Protein AF-N1W3C5-F1 (afdb_monomer_lite)

Foldseek 3Di:
DPDPPPPVVVVVVLVVLLVVLVVLLVVLVVCCVVQNQLSPPVDDSVVSVVSVCSNPVSVVVNVVSVVVVVVVVVVVD

pLDDT: mean 85.78, std 15.47, range [37.91, 97.75]

Radius of gyration: 17.07 Å; chains: 1; bounding box: 40×29×44 Å

Sequence (77 aa):
MLNNHWNKKNLLILTIYLTGFSIGTISHGMNMVKLGFFGYTFAPFVLNVFWTSLLILDPLVIFFYLHRLRLHKRRFF

Organism: NCBI:txid1218591

Secondary structure (DSSP, 8-state):
-------HHHHHHHHHHHHHHHHHHHHHHHHHHHH-TT--TTS-HHHHHHHHHHHHHHHHHHHHHHHHHHHHHHTT-

Structure (mmCIF, N/CA/C/O backbone):
data_AF-N1W3C5-F1
#
_entry.id   AF-N1W3C5-F1
#
loop_
_atom_site.group_PDB
_atom_site.id
_atom_site.type_symbol
_atom_site.label_atom_id
_atom_site.label_alt_id
_atom_site.label_comp_id
_atom_site.label_asym_id
_atom_site.label_entity_id
_atom_site.label_seq_id
_atom_site.pdbx_PDB_ins_code
_atom_site.Cartn_x
_atom_site.Cartn_y
_atom_site.Cartn_z
_atom_site.occupancy
_atom_site.B_iso_or_equiv
_atom_site.auth_seq_id
_atom_site.auth_comp_id
_atom_site.auth_asym_id
_atom_site.auth_atom_id
_atom_site.pdbx_PDB_model_num
ATOM 1 N N . MET A 1 1 ? -25.327 5.692 28.366 1.00 37.91 1 MET A N 1
ATOM 2 C CA . MET A 1 1 ? -23.859 5.578 28.519 1.00 37.91 1 MET A CA 1
ATOM 3 C C . MET A 1 1 ? -23.338 4.680 27.407 1.00 37.91 1 MET A C 1
ATOM 5 O O . MET A 1 1 ? -23.498 3.470 27.493 1.00 37.91 1 MET A O 1
ATOM 9 N N . LEU A 1 2 ? -22.826 5.253 26.314 1.00 43.47 2 LEU A N 1
ATOM 10 C CA . LEU A 1 2 ? -22.225 4.453 25.243 1.00 43.47 2 LEU A CA 1
ATOM 11 C C . LEU A 1 2 ? -20.896 3.904 25.753 1.00 43.47 2 LEU A C 1
ATOM 13 O O . LEU A 1 2 ? -20.026 4.653 26.189 1.00 43.47 2 LEU A O 1
ATOM 17 N N . ASN A 1 3 ? -20.805 2.580 25.766 1.00 42.12 3 ASN A N 1
ATOM 18 C CA . ASN A 1 3 ? -19.673 1.829 26.266 1.00 42.12 3 ASN A CA 1
ATOM 19 C C . ASN A 1 3 ? -18.418 2.234 25.476 1.00 42.12 3 ASN A C 1
ATOM 21 O O . ASN A 1 3 ? -18.237 1.820 24.333 1.00 42.12 3 ASN A O 1
ATOM 25 N N . ASN A 1 4 ? -17.561 3.067 26.073 1.00 52.28 4 ASN A N 1
ATOM 26 C CA . ASN A 1 4 ? -16.364 3.635 25.442 1.00 52.28 4 ASN A CA 1
ATOM 27 C C . ASN A 1 4 ? -15.233 2.595 25.273 1.00 52.28 4 ASN A C 1
ATOM 29 O O . ASN A 1 4 ? -14.072 2.941 25.059 1.00 52.28 4 ASN A O 1
ATOM 33 N N . HIS A 1 5 ? -15.570 1.302 25.353 1.00 49.28 5 HIS A N 1
ATOM 34 C CA . HIS A 1 5 ? -14.748 0.185 24.915 1.00 49.28 5 HIS A CA 1
ATOM 35 C C . HIS A 1 5 ? -14.633 0.203 23.385 1.00 49.28 5 HIS A C 1
ATOM 37 O O . H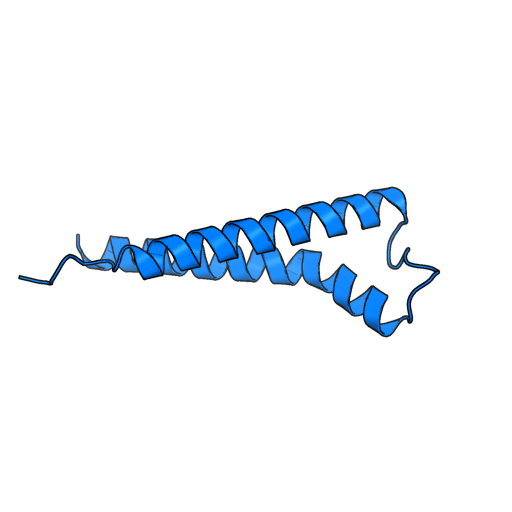IS A 1 5 ? -15.072 -0.713 22.690 1.00 49.28 5 HIS A O 1
ATOM 43 N N . TRP A 1 6 ? -13.941 1.203 22.835 1.00 56.72 6 TRP A N 1
ATOM 44 C CA . TRP A 1 6 ? -13.065 0.896 21.714 1.00 56.72 6 TRP A CA 1
ATOM 45 C C . TRP A 1 6 ? -12.186 -0.259 22.187 1.00 56.72 6 TRP A C 1
ATOM 47 O O . TRP A 1 6 ? -11.315 -0.104 23.043 1.00 56.72 6 TRP A O 1
ATOM 57 N N . ASN A 1 7 ? -12.548 -1.463 21.749 1.00 68.94 7 ASN A N 1
ATOM 58 C CA . ASN A 1 7 ? -11.944 -2.698 22.203 1.00 68.94 7 ASN A CA 1
ATOM 59 C C . ASN A 1 7 ? -10.453 -2.555 21.897 1.00 68.94 7 ASN A C 1
ATOM 61 O O . ASN A 1 7 ? -10.109 -2.395 20.730 1.00 68.94 7 ASN A O 1
ATOM 65 N N . LYS A 1 8 ? -9.569 -2.522 22.907 1.00 76.06 8 LYS A N 1
ATOM 66 C CA . LYS A 1 8 ? -8.116 -2.308 22.710 1.00 76.06 8 LYS A CA 1
ATOM 67 C C . LYS A 1 8 ? -7.560 -3.209 21.594 1.00 76.06 8 LYS A C 1
ATOM 69 O O . LYS A 1 8 ? -6.662 -2.812 20.862 1.00 76.06 8 LYS A O 1
ATOM 74 N N . LYS A 1 9 ? -8.189 -4.376 21.414 1.00 82.06 9 LYS A N 1
ATOM 75 C CA . LYS A 1 9 ? -8.028 -5.309 20.293 1.00 82.06 9 LYS A CA 1
ATOM 76 C C . LYS A 1 9 ? -8.236 -4.672 18.909 1.00 82.06 9 LYS A C 1
ATOM 78 O O . LYS A 1 9 ? -7.374 -4.816 18.059 1.00 82.06 9 LYS A O 1
ATOM 83 N N . ASN A 1 10 ? -9.324 -3.940 18.677 1.00 84.38 10 ASN A N 1
ATOM 84 C CA . ASN A 1 10 ? -9.610 -3.270 17.401 1.00 84.38 10 ASN A CA 1
ATOM 85 C C . ASN A 1 10 ? -8.575 -2.188 17.084 1.00 84.38 10 ASN A C 1
ATOM 87 O O . ASN A 1 10 ? -8.163 -2.058 15.936 1.00 84.38 10 ASN A O 1
ATOM 91 N N . LEU A 1 11 ? -8.147 -1.427 18.098 1.00 84.44 11 LEU A N 1
ATOM 92 C CA . LEU A 1 11 ? -7.097 -0.423 17.925 1.00 84.44 11 LEU A CA 1
ATOM 93 C C . LEU A 1 11 ? -5.754 -1.087 17.601 1.00 84.44 11 LEU A C 1
ATOM 95 O O . LEU A 1 11 ? -5.067 -0.644 16.692 1.00 84.44 11 LEU A O 1
ATOM 99 N N . LEU A 1 12 ? -5.415 -2.176 18.294 1.00 89.00 12 LEU A N 1
ATOM 100 C CA . LEU A 1 12 ? -4.216 -2.962 18.012 1.00 89.00 12 LEU A CA 1
ATOM 101 C C . LEU A 1 12 ? -4.227 -3.513 16.581 1.00 89.00 12 LEU A C 1
ATOM 103 O O . LEU A 1 12 ? -3.258 -3.327 15.852 1.00 89.00 12 LEU A O 1
ATOM 107 N N . ILE A 1 13 ? -5.333 -4.138 16.167 1.00 90.19 13 ILE A N 1
ATOM 108 C CA . ILE A 1 13 ? -5.523 -4.649 14.803 1.00 90.19 13 ILE A CA 1
ATOM 109 C C . ILE A 1 13 ? -5.322 -3.522 13.789 1.00 90.19 13 ILE A C 1
ATOM 111 O O . ILE A 1 13 ? -4.590 -3.686 12.817 1.00 90.19 13 ILE A O 1
ATOM 115 N N . LEU A 1 14 ? -5.923 -2.358 14.037 1.00 90.19 14 LEU A N 1
ATOM 116 C CA . LEU A 1 14 ? -5.787 -1.208 13.157 1.00 90.19 14 LEU A CA 1
ATOM 117 C C . LEU A 1 14 ? -4.334 -0.738 13.044 1.00 90.19 14 LEU A C 1
ATOM 119 O O . LEU A 1 14 ? -3.855 -0.516 11.937 1.00 90.19 14 LEU A O 1
ATOM 123 N N . THR A 1 15 ? -3.625 -0.618 14.165 1.00 91.12 15 THR A N 1
ATOM 124 C CA . THR A 1 15 ? -2.211 -0.228 14.180 1.00 91.12 15 THR A CA 1
ATOM 125 C C . THR A 1 15 ? -1.347 -1.226 13.413 1.00 91.12 15 THR A C 1
ATOM 127 O O . THR A 1 15 ? -0.479 -0.807 12.649 1.00 91.12 15 THR A O 1
ATOM 130 N N . ILE A 1 16 ? -1.605 -2.530 13.558 1.00 95.12 16 ILE A N 1
ATOM 131 C CA . ILE A 1 16 ? -0.914 -3.580 12.797 1.00 95.12 16 ILE A CA 1
ATOM 132 C C . ILE A 1 16 ? -1.144 -3.388 11.294 1.00 95.12 16 ILE A C 1
ATOM 134 O O . ILE A 1 16 ? -0.175 -3.346 10.539 1.00 95.12 16 ILE A O 1
ATOM 138 N N . TYR A 1 17 ? -2.395 -3.201 10.861 1.00 93.69 17 TYR A N 1
ATOM 139 C CA . TYR A 1 17 ? -2.703 -2.971 9.447 1.00 93.69 17 TYR A CA 1
ATOM 140 C C . TYR A 1 17 ? -2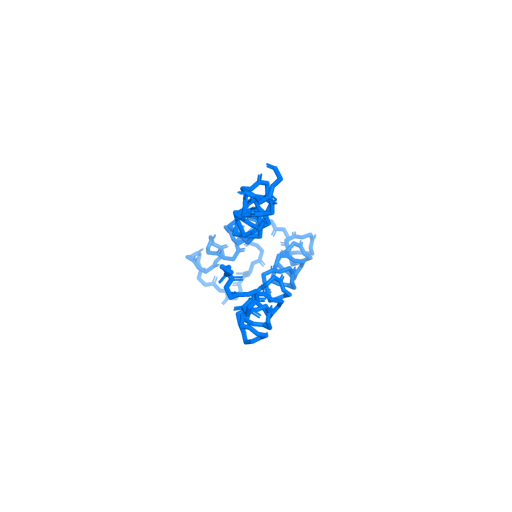.043 -1.701 8.910 1.00 93.69 17 TYR A C 1
ATOM 142 O O . TYR A 1 17 ? -1.371 -1.756 7.884 1.00 93.69 17 TYR A O 1
ATOM 150 N N . LEU A 1 18 ? -2.185 -0.570 9.607 1.00 95.31 18 LEU A N 1
ATOM 151 C CA . LEU A 1 18 ? -1.583 0.700 9.192 1.00 95.31 18 LEU A CA 1
ATOM 152 C C . LEU A 1 18 ? -0.064 0.579 9.051 1.00 95.31 18 LEU A C 1
ATOM 154 O O . LEU A 1 18 ? 0.503 1.080 8.083 1.00 95.31 18 LEU A O 1
ATOM 158 N N . THR A 1 19 ? 0.584 -0.120 9.981 1.00 96.56 19 THR A N 1
ATOM 159 C CA . THR A 1 19 ? 2.032 -0.347 9.946 1.00 96.56 19 THR A CA 1
ATOM 160 C C . THR A 1 19 ? 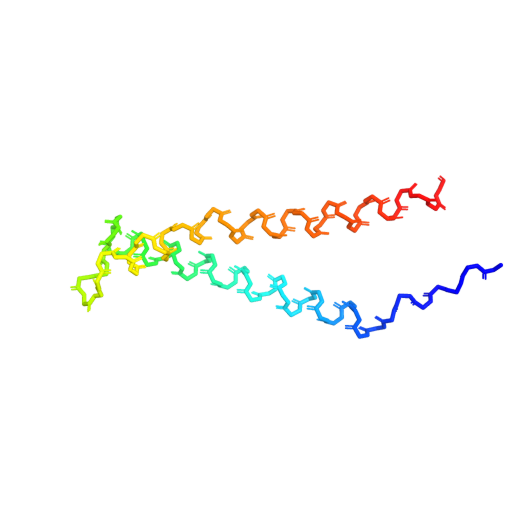2.417 -1.246 8.772 1.00 96.56 19 THR A C 1
ATOM 162 O O . THR A 1 19 ? 3.318 -0.898 8.014 1.00 96.56 19 THR A O 1
ATOM 165 N N . GLY A 1 20 ? 1.704 -2.358 8.571 1.00 97.00 20 GLY A N 1
ATOM 166 C CA . GLY A 1 20 ? 1.949 -3.296 7.473 1.00 97.00 20 GLY A CA 1
ATOM 167 C C . GLY A 1 20 ? 1.821 -2.648 6.093 1.00 97.00 20 GLY A C 1
ATOM 168 O O . GLY A 1 20 ? 2.755 -2.727 5.300 1.00 97.00 20 GLY A O 1
ATOM 169 N N . PHE A 1 21 ? 0.716 -1.940 5.835 1.00 96.88 21 PHE A N 1
ATOM 170 C CA . PHE A 1 21 ? 0.509 -1.217 4.573 1.00 96.88 21 PHE A CA 1
ATOM 171 C C . PHE A 1 21 ? 1.541 -0.102 4.366 1.00 96.88 21 PHE A C 1
ATOM 173 O O . PHE A 1 21 ? 2.019 0.100 3.252 1.00 96.88 21 PHE A O 1
ATOM 180 N N . SER A 1 22 ? 1.946 0.596 5.433 1.00 96.62 22 SER A N 1
ATOM 181 C CA . SER A 1 22 ? 2.973 1.642 5.330 1.00 96.62 22 SER A CA 1
ATOM 182 C C . SER A 1 22 ? 4.334 1.055 4.943 1.00 96.62 22 SER A C 1
ATOM 184 O O . SER A 1 22 ? 4.985 1.554 4.026 1.00 96.62 22 SER A O 1
ATOM 186 N N . ILE A 1 23 ? 4.752 -0.030 5.604 1.00 97.75 23 ILE A N 1
ATOM 187 C CA . ILE A 1 23 ? 6.006 -0.730 5.292 1.00 97.75 23 ILE A CA 1
ATOM 188 C C . ILE A 1 23 ? 5.962 -1.298 3.867 1.00 97.75 23 ILE A C 1
ATOM 190 O O . ILE A 1 23 ? 6.949 -1.171 3.140 1.00 97.75 23 ILE A O 1
ATOM 194 N N . GLY A 1 24 ? 4.831 -1.879 3.452 1.00 95.56 24 GLY A N 1
ATOM 195 C CA . GLY A 1 24 ? 4.612 -2.383 2.092 1.00 95.56 24 GLY A CA 1
ATOM 196 C C . GLY A 1 24 ? 4.777 -1.288 1.039 1.00 95.56 24 GLY A C 1
ATOM 197 O O . GLY A 1 24 ? 5.620 -1.416 0.149 1.00 95.56 24 GLY A O 1
ATOM 198 N N . THR A 1 25 ? 4.074 -0.163 1.209 1.00 96.81 25 THR A N 1
ATOM 199 C CA . THR A 1 25 ? 4.173 1.013 0.326 1.00 96.81 25 THR A CA 1
ATOM 200 C C . THR A 1 25 ? 5.615 1.499 0.193 1.00 96.81 25 THR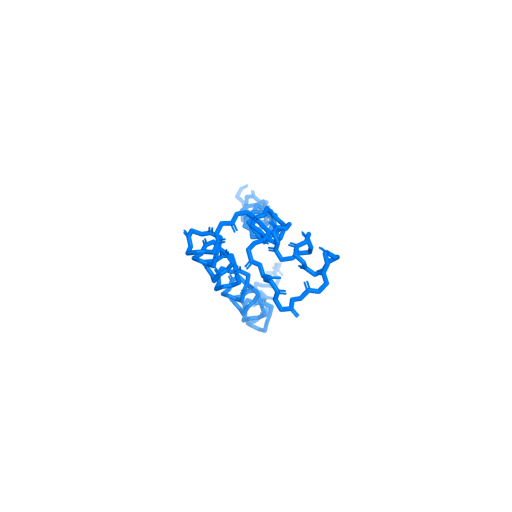 A C 1
ATOM 202 O O . THR A 1 25 ? 6.104 1.691 -0.919 1.00 96.81 25 THR A O 1
ATOM 205 N N . ILE A 1 26 ? 6.313 1.690 1.321 1.00 97.25 26 ILE A N 1
ATOM 206 C CA . ILE A 1 26 ? 7.700 2.175 1.330 1.00 97.25 26 ILE A CA 1
ATOM 207 C C . ILE A 1 26 ? 8.608 1.180 0.609 1.00 97.25 26 ILE A C 1
ATOM 209 O O . ILE A 1 26 ? 9.414 1.580 -0.227 1.00 97.25 26 ILE A O 1
ATOM 213 N N . SER A 1 27 ? 8.453 -0.114 0.887 1.00 96.00 27 SER A N 1
ATOM 214 C CA . SER A 1 27 ? 9.277 -1.166 0.288 1.00 96.00 27 SER A CA 1
ATOM 215 C C . SER A 1 27 ? 9.090 -1.232 -1.229 1.00 96.00 27 SER A C 1
ATOM 217 O O . SER A 1 27 ? 10.068 -1.229 -1.977 1.00 96.00 27 SER A O 1
ATOM 219 N N . HIS A 1 28 ? 7.844 -1.219 -1.709 1.00 94.44 28 HIS A N 1
ATOM 220 C CA . HIS A 1 28 ? 7.555 -1.220 -3.143 1.00 94.44 28 HIS A CA 1
ATOM 221 C C . HIS A 1 28 ? 7.970 0.089 -3.823 1.00 94.44 28 HIS A C 1
ATOM 223 O O . HIS A 1 28 ? 8.500 0.045 -4.933 1.00 94.44 28 HIS A O 1
ATOM 229 N N . GLY A 1 29 ? 7.831 1.232 -3.146 1.00 95.31 29 GLY A N 1
ATOM 230 C CA . GLY A 1 29 ? 8.346 2.518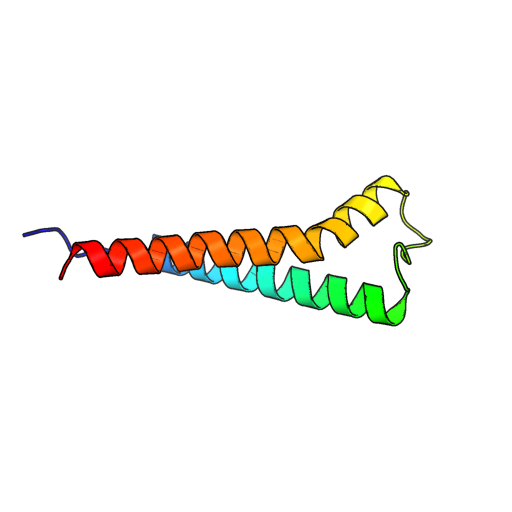 -3.616 1.00 95.31 29 GLY A CA 1
ATOM 231 C C . GLY A 1 29 ? 9.865 2.525 -3.764 1.00 95.31 29 GLY A C 1
ATOM 232 O O . GLY A 1 29 ? 10.377 2.896 -4.817 1.00 95.31 29 GLY A O 1
ATOM 233 N N . MET A 1 30 ? 10.594 2.038 -2.758 1.00 96.00 30 MET A N 1
ATOM 234 C CA . MET A 1 30 ? 12.052 1.894 -2.821 1.00 96.00 30 MET A CA 1
ATOM 235 C C . MET A 1 30 ? 12.482 0.953 -3.945 1.00 96.00 30 MET A C 1
ATOM 237 O O . MET A 1 30 ? 13.436 1.252 -4.662 1.00 96.00 30 MET A O 1
ATOM 241 N N . ASN A 1 31 ? 11.779 -0.166 -4.122 1.00 92.56 31 ASN A N 1
ATOM 242 C CA . ASN A 1 31 ? 12.062 -1.097 -5.208 1.00 92.56 31 ASN A CA 1
ATOM 243 C C . ASN A 1 31 ? 11.813 -0.451 -6.571 1.00 92.56 31 ASN A C 1
ATOM 245 O O . ASN A 1 31 ? 12.635 -0.616 -7.462 1.00 92.56 31 ASN A O 1
ATOM 249 N N . MET A 1 32 ? 10.752 0.343 -6.729 1.00 92.38 32 MET A N 1
ATOM 250 C CA . MET A 1 32 ? 10.481 1.056 -7.979 1.00 92.38 32 MET A CA 1
ATOM 251 C C . MET A 1 32 ? 11.532 2.134 -8.277 1.00 92.38 32 MET A C 1
ATOM 253 O O . MET A 1 32 ? 11.926 2.296 -9.427 1.00 92.38 32 MET A O 1
ATOM 257 N N . VAL A 1 33 ? 12.039 2.837 -7.258 1.00 94.69 33 VAL A N 1
ATOM 258 C CA . VAL A 1 33 ? 13.144 3.801 -7.426 1.00 94.69 33 VAL A CA 1
ATOM 259 C C . VAL A 1 33 ? 14.439 3.099 -7.845 1.00 94.69 33 VAL A C 1
ATOM 261 O O . VAL A 1 33 ? 15.175 3.620 -8.677 1.00 94.69 33 VAL A O 1
ATOM 264 N N . LYS A 1 34 ? 14.727 1.917 -7.283 1.00 94.31 34 LYS A N 1
ATOM 265 C CA . LYS A 1 34 ? 15.967 1.170 -7.554 1.00 94.31 34 LYS A CA 1
ATOM 266 C C . LYS A 1 34 ? 15.936 0.376 -8.859 1.00 94.31 34 LYS A C 1
ATOM 268 O O . LYS A 1 34 ? 16.954 0.288 -9.534 1.00 94.31 34 LYS A O 1
ATOM 273 N N . LEU A 1 35 ? 14.803 -0.245 -9.170 1.00 92.62 35 LEU A N 1
ATOM 274 C CA . LEU A 1 35 ? 14.653 -1.201 -10.271 1.00 92.62 35 LEU A CA 1
ATOM 275 C C . LEU A 1 35 ? 13.901 -0.609 -11.471 1.00 92.62 35 LEU A C 1
ATOM 277 O O . LEU A 1 35 ? 13.897 -1.206 -12.543 1.00 92.62 35 LEU A O 1
ATOM 281 N N . GLY A 1 36 ? 13.262 0.550 -11.305 1.00 89.94 36 GLY A N 1
ATOM 282 C CA . GLY A 1 36 ? 12.378 1.144 -12.300 1.00 89.94 36 GLY A CA 1
ATOM 283 C C . GLY A 1 36 ? 10.946 0.606 -12.238 1.00 89.94 36 GLY A C 1
ATOM 284 O O . GLY A 1 36 ? 10.583 -0.252 -11.425 1.00 89.94 36 GLY A O 1
ATOM 285 N N . PHE A 1 37 ? 10.101 1.145 -13.115 1.00 88.19 37 PHE A N 1
ATOM 286 C CA . PHE A 1 37 ? 8.718 0.699 -13.270 1.00 88.19 37 PHE A CA 1
ATOM 287 C C . PHE A 1 37 ? 8.690 -0.731 -13.831 1.00 88.19 37 PHE A C 1
ATOM 289 O O . PHE A 1 37 ? 9.343 -1.001 -14.835 1.00 88.19 37 PHE A O 1
ATOM 296 N N . PHE A 1 38 ? 7.969 -1.648 -13.173 1.00 87.62 38 PHE A N 1
ATOM 297 C CA . PHE A 1 38 ? 8.004 -3.094 -13.465 1.00 87.62 38 PHE A CA 1
ATOM 298 C C . PHE A 1 38 ? 9.415 -3.716 -13.447 1.00 87.62 38 PHE A C 1
ATOM 300 O O . PHE A 1 38 ? 9.729 -4.620 -14.219 1.00 87.62 38 PHE A O 1
ATOM 307 N N . GLY A 1 39 ? 10.276 -3.238 -12.545 1.00 85.94 39 GLY A N 1
ATOM 308 C CA . GLY A 1 39 ? 11.676 -3.651 -12.467 1.00 85.94 39 GLY A CA 1
ATOM 309 C C . GLY A 1 39 ? 11.951 -5.048 -11.889 1.00 85.94 39 GLY A C 1
ATOM 310 O O . GLY A 1 39 ? 13.117 -5.418 -11.748 1.00 85.94 39 GLY A O 1
ATOM 311 N N . TYR A 1 40 ? 10.935 -5.846 -11.531 1.00 88.00 40 TYR A N 1
ATOM 312 C CA . TYR A 1 40 ? 11.153 -7.199 -11.005 1.00 88.00 40 TYR A CA 1
ATOM 313 C C . TYR A 1 40 ? 11.353 -8.193 -12.152 1.00 88.00 40 TYR A C 1
ATOM 315 O O . TYR A 1 40 ? 10.429 -8.895 -12.562 1.00 88.00 40 TYR A O 1
ATOM 323 N N . THR A 1 41 ? 12.584 -8.278 -12.650 1.00 90.25 41 THR A N 1
ATOM 324 C CA . THR A 1 41 ? 12.971 -9.146 -13.778 1.00 90.25 41 THR A CA 1
ATOM 325 C C . THR A 1 41 ? 12.867 -10.643 -13.478 1.00 90.25 41 THR A C 1
ATOM 327 O O . THR A 1 41 ? 12.717 -11.445 -14.394 1.00 90.25 41 THR A O 1
ATOM 330 N N . PHE A 1 42 ? 12.915 -11.030 -12.201 1.00 91.88 42 PHE A N 1
ATOM 331 C CA . PHE A 1 42 ? 12.769 -12.421 -11.764 1.00 91.88 42 PHE A CA 1
ATOM 332 C C . PHE A 1 42 ? 11.306 -12.877 -11.642 1.00 91.88 42 PHE A C 1
ATOM 334 O O . PHE A 1 42 ? 11.051 -14.061 -11.429 1.00 91.88 42 PHE A O 1
ATOM 341 N N . ALA A 1 43 ? 10.344 -11.952 -11.712 1.00 91.50 43 ALA A N 1
ATOM 342 C CA . ALA A 1 43 ? 8.941 -12.222 -11.432 1.00 91.50 43 ALA A CA 1
ATOM 343 C C . ALA A 1 43 ? 8.080 -12.113 -12.702 1.00 91.50 43 ALA A C 1
ATOM 345 O O . ALA A 1 43 ? 8.332 -11.247 -13.543 1.00 91.50 43 ALA A O 1
ATOM 346 N N . PRO A 1 44 ? 7.013 -12.924 -12.838 1.00 95.25 44 PRO A N 1
ATOM 347 C CA . PRO A 1 44 ? 6.043 -12.768 -13.915 1.00 95.25 44 PRO A CA 1
ATOM 348 C C . PRO A 1 44 ? 5.460 -11.352 -13.982 1.00 95.25 44 PRO A C 1
ATOM 350 O O . PRO A 1 44 ? 5.310 -10.669 -12.965 1.00 95.25 44 PRO A O 1
ATOM 353 N N . PHE A 1 45 ? 5.048 -10.933 -15.180 1.00 93.75 45 PHE A N 1
ATOM 354 C CA . PHE A 1 45 ? 4.469 -9.605 -15.407 1.00 93.75 45 PHE A CA 1
ATOM 355 C C . PHE A 1 45 ? 3.280 -9.301 -14.479 1.00 93.75 45 PHE A C 1
ATOM 357 O O . PHE A 1 45 ? 3.176 -8.202 -13.944 1.00 93.75 45 PHE A O 1
ATOM 364 N N . VAL A 1 46 ? 2.429 -10.293 -14.204 1.00 95.62 46 VAL A N 1
ATOM 365 C CA . VAL A 1 46 ? 1.282 -10.136 -13.294 1.00 95.62 46 VAL A CA 1
ATOM 366 C C . VAL A 1 46 ? 1.722 -9.738 -11.880 1.00 95.62 46 VAL A C 1
ATOM 368 O O . VAL A 1 46 ? 1.078 -8.894 -11.262 1.00 95.62 46 VAL A O 1
ATOM 371 N N . LEU A 1 47 ? 2.840 -10.279 -11.378 1.00 94.75 47 LEU A N 1
ATOM 372 C CA . LEU A 1 47 ? 3.377 -9.896 -10.067 1.00 94.75 47 LEU A CA 1
ATOM 373 C C . LEU A 1 47 ? 3.965 -8.485 -10.081 1.00 94.75 47 LEU A C 1
ATOM 375 O O . LEU A 1 47 ? 3.784 -7.747 -9.118 1.00 94.75 47 LEU A O 1
ATOM 379 N N . ASN A 1 48 ? 4.604 -8.084 -11.182 1.00 94.88 48 ASN A N 1
ATOM 380 C CA . ASN A 1 48 ? 5.056 -6.706 -11.368 1.00 94.88 48 ASN A CA 1
ATOM 381 C C . ASN A 1 48 ? 3.880 -5.724 -11.297 1.00 94.88 48 ASN A C 1
ATOM 383 O O . ASN A 1 48 ? 3.925 -4.772 -10.523 1.00 94.88 48 ASN A O 1
ATOM 387 N N . VAL A 1 49 ? 2.801 -5.994 -12.040 1.00 95.69 49 VAL A N 1
ATOM 388 C CA . VAL A 1 49 ? 1.576 -5.180 -12.008 1.00 95.69 49 VAL A CA 1
ATOM 389 C C . VAL A 1 49 ? 0.982 -5.141 -10.606 1.00 95.69 49 VAL A C 1
ATOM 391 O O . VAL A 1 49 ? 0.659 -4.063 -10.110 1.00 95.69 49 VAL A O 1
ATOM 394 N N . PHE A 1 50 ? 0.887 -6.297 -9.948 1.00 95.25 50 PHE A N 1
ATOM 395 C CA . PHE A 1 50 ? 0.390 -6.389 -8.583 1.00 95.25 50 PHE A CA 1
ATOM 396 C C . PHE A 1 50 ? 1.216 -5.521 -7.622 1.00 95.25 50 PHE A C 1
ATOM 398 O O . PHE A 1 50 ? 0.659 -4.612 -7.012 1.00 95.25 50 PHE A O 1
ATOM 405 N N . TRP A 1 51 ? 2.534 -5.710 -7.533 1.00 94.44 51 TRP A N 1
ATOM 406 C CA . TRP A 1 51 ? 3.384 -4.944 -6.611 1.00 94.44 51 TRP A CA 1
ATOM 407 C C . TRP A 1 51 ? 3.442 -3.454 -6.934 1.00 94.44 51 TRP A C 1
ATOM 409 O O . TRP A 1 51 ? 3.475 -2.630 -6.025 1.00 94.44 51 TRP A O 1
ATOM 419 N N . THR A 1 52 ? 3.411 -3.084 -8.213 1.00 93.94 52 THR A N 1
ATOM 420 C CA . THR A 1 52 ? 3.309 -1.679 -8.613 1.00 93.94 52 THR A CA 1
ATOM 421 C C . THR A 1 52 ? 1.959 -1.082 -8.216 1.00 93.94 52 THR A C 1
ATOM 423 O O . THR A 1 52 ? 1.916 0.060 -7.771 1.00 93.94 52 THR A O 1
ATOM 426 N N . SER A 1 53 ? 0.859 -1.836 -8.299 1.00 95.62 53 SER A N 1
ATOM 427 C CA . SER A 1 53 ? -0.460 -1.345 -7.875 1.00 95.62 53 SER A CA 1
ATOM 428 C C . SER A 1 53 ? -0.545 -1.070 -6.366 1.00 95.62 53 SER A C 1
ATOM 430 O O . SER A 1 53 ? -1.286 -0.177 -5.950 1.00 95.62 53 SER A O 1
ATOM 432 N N . LEU A 1 54 ? 0.264 -1.757 -5.547 1.00 95.88 54 LEU A N 1
ATOM 433 C CA . LEU A 1 54 ? 0.310 -1.555 -4.092 1.00 95.88 54 LEU A CA 1
ATOM 434 C C . LEU A 1 54 ? 0.762 -0.145 -3.695 1.00 95.88 54 LEU A C 1
ATOM 436 O O . LEU A 1 54 ? 0.296 0.369 -2.684 1.00 95.88 54 LEU A O 1
ATOM 440 N N . LEU A 1 55 ? 1.554 0.542 -4.528 1.00 95.62 55 LEU A N 1
ATOM 441 C CA . LEU A 1 55 ? 1.901 1.957 -4.318 1.00 95.62 55 LEU A CA 1
ATOM 442 C C . LEU A 1 55 ? 0.681 2.886 -4.260 1.00 95.62 55 LEU A C 1
ATOM 444 O O . LEU A 1 55 ? 0.775 3.974 -3.700 1.00 95.62 55 LEU A O 1
ATOM 448 N N . ILE A 1 56 ? -0.446 2.472 -4.842 1.00 95.94 56 ILE A N 1
ATOM 449 C CA . ILE A 1 56 ? -1.702 3.228 -4.846 1.00 95.94 56 ILE A CA 1
ATOM 450 C C . ILE A 1 56 ? -2.693 2.614 -3.854 1.00 95.94 56 ILE A C 1
ATOM 452 O O . ILE A 1 56 ? -3.327 3.334 -3.081 1.00 95.94 56 ILE A O 1
ATOM 456 N N . LEU A 1 57 ? -2.829 1.286 -3.863 1.00 97.00 57 LEU A N 1
ATOM 457 C CA . LEU A 1 57 ? -3.814 0.586 -3.041 1.00 97.00 57 LEU A CA 1
ATOM 458 C C . LEU A 1 57 ? -3.519 0.717 -1.541 1.00 97.00 57 LEU A C 1
ATOM 460 O O . LEU A 1 57 ? -4.445 0.980 -0.773 1.00 97.00 57 LEU A O 1
ATOM 464 N N . ASP A 1 58 ? -2.259 0.614 -1.119 1.00 96.81 58 ASP A N 1
ATOM 465 C CA . ASP A 1 58 ? -1.897 0.685 0.299 1.00 96.81 58 ASP A CA 1
ATOM 466 C C . ASP A 1 58 ? -2.192 2.080 0.902 1.00 96.81 58 ASP A C 1
ATOM 468 O O . ASP A 1 58 ? -2.888 2.147 1.927 1.00 96.81 58 ASP A O 1
ATOM 472 N N . PRO A 1 59 ? -1.794 3.214 0.273 1.00 96.81 59 PRO A N 1
ATOM 473 C CA . PRO A 1 59 ? -2.206 4.542 0.730 1.00 96.81 59 PRO A CA 1
ATOM 474 C C . PRO A 1 59 ? -3.719 4.754 0.743 1.00 96.81 59 PRO A C 1
ATOM 476 O O . PRO A 1 59 ? -4.225 5.418 1.648 1.00 96.81 59 PRO A O 1
ATOM 479 N N . LEU A 1 60 ? -4.458 4.191 -0.222 1.00 97.25 60 LEU A N 1
ATOM 480 C CA . LEU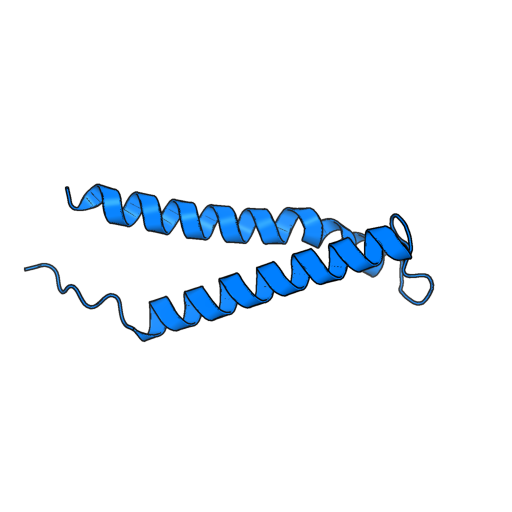 A 1 60 ? -5.922 4.273 -0.237 1.00 97.25 60 LEU A CA 1
ATOM 481 C C . LEU A 1 60 ? -6.539 3.551 0.961 1.00 97.25 60 LEU A C 1
ATOM 483 O O . LEU A 1 60 ? -7.434 4.094 1.611 1.00 97.25 60 LEU A O 1
ATOM 487 N N . VAL A 1 61 ? -6.046 2.358 1.298 1.00 94.75 61 VAL A N 1
ATOM 488 C CA . VAL A 1 61 ? -6.509 1.615 2.476 1.00 94.75 61 VAL A CA 1
ATOM 489 C C . VAL A 1 61 ? -6.226 2.409 3.752 1.00 94.75 61 VAL A C 1
ATOM 491 O O . VAL A 1 61 ? -7.137 2.613 4.560 1.00 94.75 61 VAL A O 1
ATOM 494 N N . ILE A 1 62 ? -5.003 2.926 3.912 1.00 95.06 62 ILE A N 1
ATOM 495 C CA . ILE A 1 62 ? -4.630 3.797 5.038 1.00 95.06 62 ILE A CA 1
ATOM 496 C C . ILE A 1 62 ? -5.566 5.011 5.110 1.00 95.06 62 ILE A C 1
ATOM 498 O O . ILE A 1 62 ? -6.123 5.304 6.172 1.00 95.06 62 ILE A O 1
ATOM 502 N N . PHE A 1 63 ? -5.795 5.686 3.983 1.00 94.69 63 PHE A N 1
ATOM 503 C CA . PHE A 1 63 ? -6.670 6.850 3.896 1.00 94.69 63 PHE A CA 1
ATOM 504 C C . PHE A 1 63 ? -8.102 6.528 4.335 1.00 94.69 63 PHE A C 1
ATOM 506 O O . PHE A 1 63 ? -8.655 7.241 5.177 1.00 94.69 63 PHE A O 1
ATOM 513 N N . PHE A 1 64 ? -8.700 5.440 3.839 1.00 93.06 64 PHE A N 1
ATOM 514 C CA . PHE A 1 64 ? -10.055 5.043 4.226 1.00 93.06 64 PHE A CA 1
ATOM 515 C C . PHE A 1 64 ? -10.163 4.709 5.715 1.00 93.06 64 PHE A C 1
ATOM 517 O O . PHE A 1 64 ? -11.133 5.109 6.369 1.00 93.06 64 PHE A O 1
ATOM 524 N N . TYR A 1 65 ? -9.157 4.041 6.282 1.00 89.25 65 TYR A N 1
ATOM 525 C CA . TYR A 1 65 ? -9.116 3.755 7.713 1.00 89.25 65 TYR A CA 1
ATOM 526 C C . TYR A 1 65 ? -9.023 5.029 8.560 1.00 89.25 65 TYR A C 1
ATOM 528 O O . TYR A 1 65 ? -9.812 5.206 9.495 1.00 89.25 65 TYR A O 1
ATOM 536 N N . LEU A 1 66 ? -8.122 5.951 8.213 1.00 89.06 66 LEU A N 1
ATOM 537 C CA . LEU A 1 66 ? -7.977 7.232 8.910 1.00 89.06 66 LEU A CA 1
ATOM 538 C C . LEU A 1 66 ? -9.231 8.106 8.766 1.00 89.06 66 LEU A C 1
ATOM 540 O O . LEU A 1 66 ? -9.679 8.723 9.737 1.00 89.06 66 LEU A O 1
ATOM 544 N N . HIS A 1 67 ? -9.850 8.121 7.583 1.00 89.62 67 HIS A N 1
ATOM 545 C CA . HIS A 1 67 ? -11.096 8.843 7.345 1.00 89.62 67 HIS A CA 1
ATOM 546 C C . HIS A 1 67 ? -12.239 8.292 8.207 1.00 89.62 67 HIS A C 1
ATOM 548 O O . HIS A 1 67 ? -12.970 9.057 8.841 1.00 89.62 67 HIS A O 1
ATOM 554 N N . ARG A 1 68 ? -12.357 6.962 8.317 1.00 84.44 68 ARG A N 1
ATOM 555 C CA . ARG A 1 68 ? -13.351 6.312 9.181 1.00 84.44 68 ARG A CA 1
ATOM 556 C C . ARG A 1 68 ? -13.139 6.648 10.657 1.00 84.44 68 ARG A C 1
ATOM 558 O O . ARG A 1 68 ? -14.114 6.949 11.348 1.00 84.44 68 ARG A O 1
ATOM 565 N N . LEU A 1 69 ? -11.892 6.647 11.135 1.00 81.06 69 LEU A N 1
ATOM 566 C CA . LEU A 1 69 ? -11.567 7.069 12.502 1.00 81.06 69 LEU A CA 1
ATOM 567 C C . LEU A 1 69 ? -11.988 8.521 12.763 1.00 81.06 69 LEU A C 1
ATOM 569 O O . LEU A 1 69 ? -12.610 8.817 13.786 1.00 81.06 69 LEU A O 1
ATOM 573 N N . ARG A 1 70 ? -11.698 9.425 11.819 1.00 80.56 70 ARG A N 1
ATOM 574 C CA . ARG A 1 70 ? -12.081 10.840 11.912 1.00 80.56 70 ARG A CA 1
ATOM 575 C C . ARG A 1 70 ? -13.597 11.021 11.964 1.00 80.56 70 ARG A C 1
ATOM 577 O O . ARG A 1 70 ? -14.083 11.791 12.790 1.00 80.56 70 ARG A O 1
ATOM 584 N N . LEU A 1 71 ? -14.339 10.328 11.100 1.00 75.19 71 LEU A N 1
ATOM 585 C CA . LEU A 1 71 ? -15.803 10.385 11.083 1.00 75.19 71 LEU A CA 1
ATOM 586 C C . LEU A 1 71 ? -16.408 9.857 12.381 1.00 75.19 71 LEU A C 1
ATOM 588 O O . LEU A 1 71 ? -17.341 10.459 12.905 1.00 75.19 71 LEU A O 1
ATOM 592 N N . HIS A 1 72 ? -15.860 8.769 12.925 1.00 66.69 72 HIS A N 1
ATOM 593 C CA . HIS A 1 72 ? -16.329 8.254 14.203 1.00 66.69 72 HIS A CA 1
ATOM 594 C C . HIS A 1 72 ? -16.106 9.271 15.324 1.00 66.69 72 HIS A C 1
ATOM 596 O O . HIS A 1 72 ? -17.035 9.547 16.069 1.00 66.69 72 HIS A O 1
ATOM 602 N N . LYS A 1 73 ? -14.930 9.912 15.386 1.00 60.75 73 LYS A N 1
ATOM 603 C CA . LYS A 1 73 ? -14.642 10.958 16.381 1.00 60.75 73 LYS A CA 1
ATOM 604 C C . LYS A 1 73 ? -15.599 12.159 16.286 1.00 60.75 73 LYS A C 1
ATOM 606 O O . LYS A 1 73 ? -15.944 12.729 17.311 1.00 60.75 73 LYS A O 1
ATOM 611 N N . ARG A 1 74 ? -16.045 12.534 15.079 1.00 67.69 74 ARG A N 1
ATOM 612 C CA . ARG A 1 74 ? -16.969 13.664 14.843 1.00 67.69 74 ARG A CA 1
ATOM 613 C C . ARG A 1 74 ? -18.423 13.397 15.236 1.00 67.69 74 ARG A C 1
ATOM 615 O O . ARG A 1 74 ? -19.152 14.350 15.442 1.00 67.69 74 ARG A O 1
ATOM 622 N N . ARG A 1 75 ? -18.851 12.136 15.332 1.00 59.41 75 ARG A N 1
ATOM 623 C CA . ARG A 1 75 ? -20.233 11.769 15.700 1.00 59.41 75 ARG A CA 1
ATOM 624 C C . ARG A 1 75 ? -20.545 11.903 17.200 1.00 59.41 75 ARG A C 1
ATOM 626 O O . ARG A 1 75 ? -21.674 11.630 17.588 1.00 59.41 75 ARG A O 1
ATOM 633 N N . PHE A 1 76 ? -19.561 12.273 18.021 1.00 51.22 76 PHE A N 1
ATOM 634 C CA . PHE A 1 76 ? -19.663 12.361 19.484 1.00 51.22 76 PHE A CA 1
ATOM 635 C C . PHE A 1 76 ? -19.459 13.783 20.042 1.00 51.22 76 PHE A C 1
ATOM 637 O O . PHE A 1 76 ? -19.353 13.930 21.257 1.00 51.22 76 PHE A O 1
ATOM 644 N N . PHE A 1 77 ? -19.392 14.798 19.176 1.00 49.41 77 PHE A N 1
ATOM 645 C CA . PHE A 1 77 ? -19.377 16.217 19.544 1.00 49.41 77 PHE A CA 1
ATOM 646 C C . PHE A 1 77 ? -20.600 16.915 18.962 1.00 49.41 77 PHE A C 1
ATOM 648 O O . PHE A 1 77 ? -21.007 16.513 17.847 1.00 49.41 77 PHE A O 1
#